Protein AF-A0A7J9JN46-F1 (afdb_monomer_lite)

Secondary structure (DSSP, 8-state):
---HHHHHHHHHHHHHHTT------PPP---------------------HHHHHHHHHHHHHHHHHHHHHHHHHHHHHHHHHHHHHHHHHTTT-HHHHHHHHHHHHHHHHHHHHHHHHHHHHHHHHHHHHHHHHHHHHHHHHHHS---------

Organism: NCBI:txid34283

Structure (mmCIF, N/CA/C/O backbone):
data_AF-A0A7J9JN46-F1
#
_entry.id   AF-A0A7J9JN46-F1
#
loop_
_atom_site.group_PDB
_atom_site.id
_atom_site.type_symbol
_atom_site.label_atom_id
_atom_site.label_alt_id
_atom_site.label_comp_id
_atom_site.label_asym_id
_atom_site.label_entity_id
_atom_site.label_seq_id
_atom_site.pdbx_PDB_ins_code
_atom_site.Cartn_x
_atom_site.Cartn_y
_atom_site.Cartn_z
_atom_site.occupancy
_atom_site.B_iso_or_equiv
_atom_site.auth_seq_id
_atom_site.auth_comp_id
_atom_site.auth_asym_id
_atom_site.auth_atom_id
_atom_site.pdbx_PDB_model_num
ATOM 1 N N . PHE A 1 1 ? 10.343 -1.784 -3.175 1.00 62.03 1 PHE A N 1
ATOM 2 C CA . PHE A 1 1 ? 11.084 -0.578 -3.600 1.00 62.03 1 PHE A CA 1
ATOM 3 C C . PHE A 1 1 ? 11.601 -0.802 -5.003 1.00 62.03 1 PHE A C 1
ATOM 5 O O . PHE A 1 1 ? 12.222 -1.837 -5.223 1.00 62.03 1 PHE A O 1
ATOM 12 N N . LEU A 1 2 ? 11.340 0.151 -5.902 1.00 67.31 2 LEU A N 1
ATOM 13 C CA . LEU A 1 2 ? 11.862 0.176 -7.270 1.00 67.31 2 LEU A CA 1
ATOM 14 C C . LEU A 1 2 ? 13.388 -0.036 -7.283 1.00 67.31 2 LEU A C 1
ATOM 16 O O . LEU A 1 2 ? 14.111 0.588 -6.498 1.00 67.31 2 LEU A O 1
ATOM 20 N N . SER A 1 3 ? 13.901 -0.898 -8.163 1.00 71.38 3 SER A N 1
ATOM 21 C CA . SER A 1 3 ? 15.342 -1.159 -8.301 1.00 71.38 3 SER A CA 1
ATOM 22 C C . SER A 1 3 ? 16.070 -0.014 -9.024 1.00 71.38 3 SER A C 1
ATOM 24 O O . SER A 1 3 ? 16.576 -0.137 -10.143 1.00 71.38 3 SER A O 1
ATOM 26 N N . TYR A 1 4 ? 16.193 1.136 -8.352 1.00 67.88 4 TYR A N 1
ATOM 27 C CA . TYR A 1 4 ? 16.861 2.342 -8.867 1.00 67.88 4 TYR A CA 1
ATOM 28 C C . TYR A 1 4 ? 18.263 2.077 -9.428 1.00 67.88 4 TYR A C 1
ATOM 30 O O . TYR A 1 4 ? 18.712 2.736 -10.368 1.00 67.88 4 TYR A O 1
ATOM 38 N N . LYS A 1 5 ? 18.985 1.115 -8.843 1.00 73.00 5 LYS A N 1
ATOM 39 C CA . LYS A 1 5 ? 20.351 0.760 -9.240 1.00 73.00 5 LYS A CA 1
ATOM 40 C C . LYS A 1 5 ? 20.389 0.071 -10.602 1.00 73.00 5 LYS A C 1
ATOM 42 O O . LYS A 1 5 ? 21.320 0.317 -11.366 1.00 73.00 5 LYS A O 1
ATOM 47 N N . GLU A 1 6 ? 19.421 -0.785 -10.899 1.00 72.12 6 GLU A N 1
ATOM 48 C CA . GLU A 1 6 ? 19.343 -1.513 -12.168 1.00 72.12 6 GLU A CA 1
ATOM 49 C C . GLU A 1 6 ? 18.772 -0.625 -13.267 1.00 72.12 6 GLU A C 1
ATOM 51 O O . GLU A 1 6 ? 19.353 -0.550 -14.352 1.00 72.12 6 GLU A O 1
ATOM 56 N N . LEU A 1 7 ? 17.753 0.169 -12.932 1.00 66.19 7 LEU A N 1
ATOM 57 C CA . LEU A 1 7 ? 17.164 1.148 -13.839 1.00 66.19 7 LEU A CA 1
ATOM 58 C C . LEU A 1 7 ? 18.209 2.188 -14.287 1.00 66.19 7 LEU A C 1
ATOM 60 O O . LEU A 1 7 ? 18.407 2.421 -15.479 1.00 66.19 7 LEU A O 1
ATOM 64 N N . LYS A 1 8 ? 19.019 2.701 -13.349 1.00 71.06 8 LYS A N 1
ATOM 65 C CA . LYS A 1 8 ? 20.142 3.610 -13.646 1.00 71.06 8 LYS A CA 1
ATOM 66 C C . LYS A 1 8 ? 21.248 2.964 -14.490 1.00 71.06 8 LYS A C 1
ATOM 68 O O . LYS A 1 8 ? 21.924 3.670 -15.238 1.00 71.06 8 LYS A O 1
ATOM 73 N N . LYS A 1 9 ? 21.481 1.652 -14.370 1.00 78.31 9 LYS A N 1
ATOM 74 C CA . LYS A 1 9 ? 22.465 0.937 -15.205 1.00 78.31 9 LYS A CA 1
ATOM 75 C C . LYS A 1 9 ? 21.981 0.817 -16.650 1.00 78.31 9 LYS A C 1
ATOM 77 O O . LYS A 1 9 ? 22.775 1.082 -17.548 1.00 78.31 9 LYS A O 1
ATOM 82 N N . LYS A 1 10 ? 20.707 0.471 -16.868 1.00 70.00 10 LYS A N 1
ATOM 83 C CA . LYS A 1 10 ? 20.133 0.359 -18.219 1.00 70.00 10 LYS A CA 1
ATOM 84 C C . LYS A 1 10 ? 20.049 1.713 -18.935 1.00 70.00 10 LYS A C 1
ATOM 86 O O . LYS A 1 10 ? 20.456 1.792 -20.088 1.00 70.00 10 LYS A O 1
ATOM 91 N N . VAL A 1 11 ? 19.686 2.797 -18.237 1.00 68.25 11 VAL A N 1
ATOM 92 C CA . VAL A 1 11 ? 19.711 4.163 -18.814 1.00 68.25 11 VAL A CA 1
ATOM 93 C C . VAL A 1 11 ? 21.103 4.537 -19.335 1.00 68.25 11 VAL A C 1
ATOM 95 O O . VAL A 1 11 ? 21.240 5.060 -20.438 1.00 68.25 11 VAL A O 1
ATOM 98 N N . LYS A 1 12 ? 22.163 4.228 -18.577 1.00 72.94 12 LYS A N 1
ATOM 99 C CA . LYS A 1 12 ? 23.545 4.484 -19.019 1.00 72.94 12 LYS A CA 1
ATOM 100 C C . LYS A 1 12 ? 23.944 3.670 -20.250 1.00 72.94 12 LYS A C 1
ATOM 102 O O . LYS A 1 12 ? 24.799 4.117 -21.009 1.00 72.94 12 LYS A O 1
ATOM 107 N N . LEU A 1 13 ? 23.374 2.478 -20.421 1.00 70.38 13 LEU A N 1
ATOM 108 C CA . LEU A 1 13 ? 23.650 1.619 -21.569 1.00 70.38 13 LEU A CA 1
ATOM 109 C C . LEU A 1 13 ? 23.009 2.190 -22.841 1.00 70.38 13 LEU A C 1
ATOM 111 O O . LEU A 1 13 ? 23.685 2.303 -23.858 1.00 70.38 13 LEU A O 1
ATOM 115 N N . ILE A 1 14 ? 21.760 2.650 -22.745 1.00 65.56 14 ILE A N 1
ATOM 116 C CA . ILE A 1 14 ? 21.040 3.301 -23.850 1.00 65.56 14 ILE A CA 1
ATOM 117 C C . ILE A 1 14 ? 21.750 4.593 -24.279 1.00 65.56 14 ILE A C 1
ATOM 119 O O . ILE A 1 14 ? 22.048 4.768 -25.456 1.00 65.56 14 ILE A O 1
ATOM 123 N N . GLN A 1 15 ? 22.143 5.444 -23.322 1.00 64.81 15 GLN A N 1
ATOM 124 C CA . GLN A 1 15 ? 22.879 6.690 -23.600 1.00 64.81 15 GLN A CA 1
ATOM 125 C C . GLN A 1 15 ? 24.253 6.467 -24.250 1.00 64.81 15 GLN A C 1
ATOM 127 O O . GLN A 1 15 ? 24.748 7.320 -24.985 1.00 64.81 15 GLN A O 1
ATOM 132 N N . ARG A 1 16 ? 24.902 5.334 -23.960 1.00 60.44 16 ARG A N 1
ATOM 133 C CA . ARG A 1 16 ? 26.186 4.972 -24.569 1.00 60.44 16 ARG A CA 1
ATOM 134 C C . ARG A 1 16 ? 26.002 4.474 -26.003 1.00 60.44 16 ARG A C 1
ATOM 136 O O . ARG A 1 16 ? 26.798 4.833 -26.864 1.00 60.44 16 ARG A O 1
ATOM 143 N N . ASN A 1 17 ? 24.946 3.705 -26.258 1.00 52.53 17 ASN A N 1
ATOM 144 C CA . ASN A 1 17 ? 24.658 3.136 -27.574 1.00 52.53 17 ASN A CA 1
ATOM 145 C C . ASN A 1 17 ? 24.091 4.176 -28.561 1.00 52.53 17 ASN A C 1
ATOM 147 O O . ASN A 1 17 ? 24.304 4.053 -29.764 1.00 52.53 17 ASN A O 1
ATOM 151 N N . SER A 1 18 ? 23.463 5.255 -28.077 1.00 53.22 18 SER A N 1
ATOM 152 C CA . SER A 1 18 ? 23.028 6.382 -28.919 1.00 53.22 18 SER A CA 1
ATOM 153 C C . SER A 1 18 ? 24.181 7.242 -29.474 1.00 53.22 18 SER A C 1
ATOM 155 O O . SER A 1 18 ? 23.956 8.064 -30.359 1.00 53.22 18 SER A O 1
ATOM 157 N N . GLY A 1 19 ? 25.415 7.078 -28.974 1.00 49.00 19 GLY A N 1
ATOM 158 C CA . GLY A 1 19 ? 26.597 7.850 -29.391 1.00 49.00 19 GLY A CA 1
ATOM 159 C C . GLY A 1 19 ? 27.365 7.298 -30.603 1.00 49.00 19 GLY A C 1
ATOM 160 O O . GLY A 1 19 ? 28.250 7.981 -31.113 1.00 49.00 19 GLY A O 1
ATOM 161 N N . GLU A 1 20 ? 27.044 6.091 -31.085 1.00 43.91 20 GLU A N 1
ATOM 162 C CA . GLU A 1 20 ? 27.795 5.376 -32.136 1.00 43.91 20 GLU A CA 1
ATOM 163 C C . GLU A 1 20 ? 27.039 5.256 -33.479 1.00 43.91 20 GLU A C 1
ATOM 165 O O . GLU A 1 20 ? 27.216 4.283 -34.208 1.00 43.91 20 GLU A O 1
ATOM 170 N N . ARG A 1 21 ? 26.202 6.228 -33.874 1.00 45.25 21 ARG A N 1
ATOM 171 C CA . ARG A 1 21 ? 25.723 6.308 -35.273 1.00 45.25 21 ARG A CA 1
ATOM 172 C C . ARG A 1 21 ? 26.673 7.194 -36.097 1.00 45.25 21 ARG A C 1
ATOM 174 O O . ARG A 1 21 ? 26.535 8.417 -36.066 1.00 45.25 21 ARG A O 1
ATOM 181 N N . PRO A 1 22 ? 27.649 6.638 -36.849 1.00 39.06 22 PRO A N 1
ATOM 182 C CA . PRO A 1 22 ? 28.461 7.437 -37.752 1.00 39.06 22 PRO A CA 1
ATOM 183 C C . PRO A 1 22 ? 27.581 7.923 -38.906 1.00 39.06 22 PRO A C 1
ATOM 185 O O . PRO A 1 22 ? 27.092 7.133 -39.714 1.00 39.06 22 PRO A O 1
ATOM 188 N N . ASN A 1 23 ? 27.400 9.241 -38.987 1.00 38.59 23 ASN A N 1
ATOM 189 C CA . ASN A 1 23 ? 26.796 9.935 -40.120 1.00 38.59 23 ASN A CA 1
ATOM 190 C C . ASN A 1 23 ? 27.503 9.541 -41.431 1.00 38.59 23 ASN A C 1
ATOM 192 O O . ASN A 1 23 ? 28.513 10.139 -41.814 1.00 38.59 23 ASN A O 1
ATOM 196 N N . LYS A 1 24 ? 26.964 8.559 -42.161 1.00 38.09 24 LYS A N 1
ATOM 197 C CA . LYS A 1 24 ? 27.296 8.372 -43.575 1.00 38.09 24 LYS A CA 1
ATOM 198 C C . LYS A 1 24 ? 26.599 9.479 -44.357 1.00 38.09 24 LYS A C 1
ATOM 200 O O . LYS A 1 24 ? 25.428 9.374 -44.700 1.00 38.09 24 LYS A O 1
ATOM 205 N N . ARG A 1 25 ? 27.351 10.550 -44.625 1.00 40.19 25 ARG A N 1
ATOM 206 C CA . ARG A 1 25 ? 27.027 11.565 -45.634 1.00 40.19 25 ARG A CA 1
ATOM 207 C C . ARG A 1 25 ? 26.686 10.861 -46.953 1.00 40.19 25 ARG A C 1
ATOM 209 O O . ARG A 1 25 ? 27.590 10.363 -47.624 1.00 40.19 25 ARG A O 1
ATOM 216 N N . LEU A 1 26 ? 25.406 10.825 -47.318 1.00 35.16 26 LEU A N 1
ATOM 217 C CA . LEU A 1 26 ? 24.988 10.496 -48.676 1.00 35.16 26 LEU A CA 1
ATOM 218 C C . LEU A 1 26 ? 25.370 11.671 -49.582 1.00 35.16 26 LEU A C 1
ATOM 220 O O . LEU A 1 26 ? 24.941 12.804 -49.375 1.00 35.16 26 LEU A O 1
ATOM 224 N N . ARG A 1 27 ? 26.236 11.392 -50.557 1.00 38.06 27 ARG A N 1
ATOM 225 C CA . ARG A 1 27 ? 26.534 12.298 -51.666 1.00 38.06 27 ARG A CA 1
ATOM 226 C C . ARG A 1 27 ? 25.302 12.353 -52.568 1.00 38.06 27 ARG A C 1
ATOM 228 O O . ARG A 1 27 ? 24.852 11.312 -53.034 1.00 38.06 27 ARG A O 1
ATOM 235 N N . LEU A 1 28 ? 24.773 13.556 -52.772 1.00 35.25 28 LEU A N 1
ATOM 236 C CA . LEU A 1 28 ? 23.698 13.841 -53.716 1.00 35.25 28 LEU A CA 1
ATOM 237 C C . LEU A 1 28 ? 24.311 13.919 -55.123 1.00 35.25 28 LEU A C 1
ATOM 239 O O . LEU A 1 28 ? 25.160 14.779 -55.355 1.00 35.25 28 LEU A O 1
ATOM 243 N N . ASP A 1 29 ? 23.896 13.040 -56.032 1.00 32.25 29 ASP A N 1
ATOM 244 C CA . ASP A 1 29 ? 24.018 13.267 -57.473 1.00 32.25 29 ASP A CA 1
ATOM 245 C C . ASP A 1 29 ? 22.597 13.317 -58.047 1.00 32.25 29 ASP A C 1
ATOM 247 O O . ASP A 1 29 ? 21.764 12.460 -57.745 1.00 32.25 29 ASP A O 1
ATOM 251 N N . GLN A 1 30 ? 22.294 14.395 -58.764 1.00 44.31 30 GLN A N 1
ATOM 252 C CA . GLN A 1 30 ? 20.977 14.703 -59.314 1.00 44.31 30 GLN A CA 1
ATOM 253 C C . GLN A 1 30 ? 20.947 14.264 -60.780 1.00 44.31 30 GLN A C 1
ATOM 255 O O . GLN A 1 30 ? 21.710 14.817 -61.565 1.00 44.31 30 GLN A O 1
ATOM 260 N N . ASN A 1 31 ? 20.040 13.359 -61.173 1.00 36.12 31 ASN A N 1
ATOM 261 C CA . ASN A 1 31 ? 19.143 13.606 -62.315 1.00 36.12 31 ASN A CA 1
ATOM 262 C C . ASN A 1 31 ? 18.185 12.453 -62.648 1.00 36.12 31 ASN A C 1
ATOM 264 O O . ASN A 1 31 ? 18.569 11.288 -62.639 1.00 36.12 31 ASN A O 1
ATOM 268 N N . SER A 1 32 ? 16.990 12.872 -63.092 1.00 38.22 32 SER A N 1
ATOM 269 C CA . SER A 1 32 ? 15.921 12.147 -63.810 1.00 38.22 32 SER A CA 1
ATOM 270 C C . SER A 1 32 ? 15.299 10.964 -63.055 1.00 38.22 32 SER A C 1
ATOM 2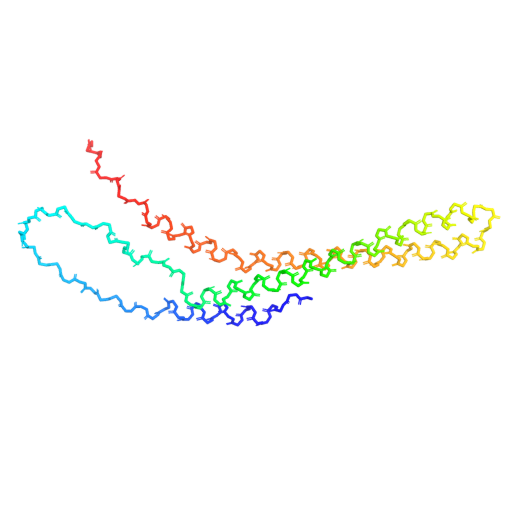72 O O . SER A 1 32 ? 15.966 9.982 -62.777 1.00 38.22 32 SER A O 1
ATOM 274 N N . GLY A 1 33 ? 14.031 10.975 -62.653 1.00 40.16 33 GLY A N 1
ATOM 275 C CA . GLY A 1 33 ? 12.864 11.523 -63.334 1.00 40.16 33 GLY A CA 1
ATOM 276 C C . GLY A 1 33 ? 12.063 10.351 -63.887 1.00 40.16 33 GLY A C 1
ATOM 277 O O . GLY A 1 33 ? 12.292 9.982 -65.026 1.00 40.16 33 GLY A O 1
ATOM 278 N N . ASP A 1 34 ? 11.185 9.760 -63.074 1.00 29.38 34 ASP A N 1
ATOM 279 C CA . ASP A 1 34 ? 9.935 9.160 -63.546 1.00 29.38 34 ASP A CA 1
ATOM 280 C C . ASP A 1 34 ? 9.029 8.776 -62.372 1.00 29.38 34 ASP A C 1
ATOM 282 O O . ASP A 1 34 ? 9.485 8.341 -61.313 1.00 29.38 34 ASP A O 1
ATOM 286 N N . VAL A 1 35 ? 7.731 8.992 -62.563 1.00 41.62 35 VAL A N 1
ATOM 287 C CA . VAL A 1 35 ? 6.675 8.752 -61.579 1.00 41.62 35 VAL A CA 1
ATOM 288 C C . VAL A 1 35 ? 6.168 7.326 -61.769 1.00 41.62 35 VAL A C 1
ATOM 290 O O . VAL A 1 35 ? 5.568 7.02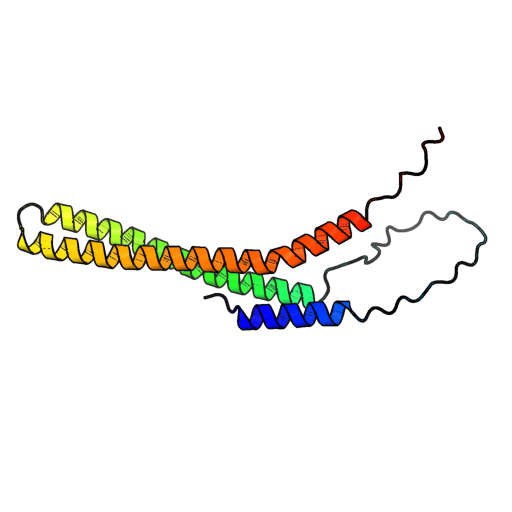1 -62.796 1.00 41.62 35 VAL A O 1
ATOM 293 N N . VAL A 1 36 ? 6.346 6.463 -60.766 1.00 32.03 36 VAL A N 1
ATOM 294 C CA . VAL A 1 36 ? 5.615 5.193 -60.667 1.00 32.03 36 VAL A CA 1
ATOM 295 C C . VAL A 1 36 ? 4.925 5.140 -59.310 1.00 32.03 36 VAL A C 1
ATOM 297 O O . VAL A 1 36 ? 5.555 5.241 -58.261 1.00 32.03 36 VAL A O 1
ATOM 300 N N . TYR A 1 37 ? 3.601 5.040 -59.368 1.00 40.50 37 TYR A N 1
ATOM 301 C CA . TYR A 1 37 ? 2.703 4.846 -58.240 1.00 40.50 37 TYR A CA 1
ATOM 302 C C . TYR A 1 37 ? 2.821 3.379 -57.813 1.00 40.50 37 TYR A C 1
ATOM 304 O O . TYR A 1 37 ? 2.243 2.515 -58.468 1.00 40.50 37 TYR A O 1
ATOM 312 N N . ASP A 1 38 ? 3.599 3.078 -56.772 1.00 32.59 38 ASP A N 1
ATOM 313 C CA . ASP A 1 38 ? 3.609 1.733 -56.200 1.00 32.59 38 ASP A CA 1
ATOM 314 C C . ASP A 1 38 ? 3.932 1.731 -54.703 1.00 32.59 38 ASP A C 1
ATOM 316 O O . ASP A 1 38 ? 4.856 2.402 -54.249 1.00 32.59 38 ASP A O 1
ATOM 320 N N . GLY A 1 39 ? 3.133 0.947 -53.977 1.00 34.75 39 GLY A N 1
ATOM 321 C CA . GLY A 1 39 ? 3.385 0.435 -52.636 1.00 34.75 39 GLY A CA 1
ATOM 322 C C . GLY A 1 39 ? 3.635 1.456 -51.529 1.00 34.75 39 GLY A C 1
ATOM 323 O O . GLY A 1 39 ? 4.710 2.044 -51.435 1.00 34.75 39 GLY A O 1
ATOM 324 N N . TYR A 1 40 ? 2.707 1.530 -50.569 1.00 37.75 40 TYR A N 1
ATOM 325 C CA . TYR A 1 40 ? 3.031 1.907 -49.191 1.00 37.75 40 TYR A CA 1
ATOM 326 C C . TYR A 1 40 ? 4.113 0.954 -48.659 1.00 37.75 40 TYR A C 1
ATOM 328 O O . TYR A 1 40 ? 3.829 -0.045 -48.002 1.00 37.75 40 TYR A O 1
ATOM 336 N N . ASN A 1 41 ? 5.371 1.253 -48.964 1.00 38.41 41 ASN A N 1
ATOM 337 C CA . ASN A 1 41 ? 6.492 0.776 -48.192 1.00 38.41 41 ASN A CA 1
ATOM 338 C C . ASN A 1 41 ? 6.347 1.468 -46.844 1.00 38.41 41 ASN A C 1
ATOM 340 O O . ASN A 1 41 ? 6.617 2.663 -46.716 1.00 38.41 41 ASN A O 1
ATOM 344 N N . VAL A 1 42 ? 5.854 0.712 -45.862 1.00 44.81 42 VAL A N 1
ATOM 345 C CA . VAL A 1 42 ? 6.033 1.001 -44.442 1.00 44.81 42 VAL A CA 1
ATOM 346 C C . VAL A 1 42 ? 7.543 1.004 -44.225 1.00 44.81 42 VAL A C 1
ATOM 348 O O . VAL A 1 42 ? 8.155 -0.017 -43.926 1.00 44.81 42 VAL A O 1
ATOM 351 N N . GLY A 1 43 ? 8.154 2.145 -44.539 1.00 37.38 43 GLY A N 1
ATOM 352 C CA . GLY A 1 43 ? 9.546 2.430 -44.290 1.00 37.38 43 GLY A CA 1
ATOM 353 C C . GLY A 1 43 ? 9.712 2.435 -42.789 1.00 37.38 43 GLY A C 1
ATOM 354 O O . GLY A 1 43 ? 9.329 3.396 -42.129 1.00 37.38 43 GLY A O 1
ATOM 355 N N . ASP A 1 44 ? 10.211 1.309 -42.296 1.00 49.06 44 ASP A N 1
ATOM 356 C CA . ASP A 1 44 ? 10.828 1.107 -40.997 1.00 49.06 44 ASP A CA 1
ATOM 357 C C . ASP A 1 44 ? 11.641 2.355 -40.620 1.00 49.06 44 ASP A C 1
ATOM 359 O O . ASP A 1 44 ? 12.722 2.621 -41.149 1.00 49.06 44 ASP A O 1
ATOM 363 N N . GLY A 1 45 ? 11.024 3.200 -39.802 1.00 42.41 45 GLY A N 1
ATOM 364 C CA . GLY A 1 45 ? 11.445 4.567 -39.548 1.00 42.41 45 GLY A CA 1
ATOM 365 C C . GLY A 1 45 ? 11.196 4.893 -38.091 1.00 42.41 45 GLY A C 1
ATOM 366 O O . GLY A 1 45 ? 10.250 5.601 -37.767 1.00 42.41 45 GLY A O 1
ATOM 367 N N . ASP A 1 46 ? 12.078 4.343 -37.257 1.00 51.84 46 ASP A N 1
ATOM 368 C CA . ASP A 1 46 ? 12.188 4.518 -35.803 1.00 51.84 46 ASP A CA 1
ATOM 369 C C . ASP A 1 46 ? 11.173 3.721 -34.964 1.00 51.84 46 ASP A C 1
ATOM 371 O O . ASP A 1 46 ? 10.516 4.225 -34.055 1.00 51.84 46 ASP A O 1
ATOM 375 N N . GLY A 1 47 ? 11.080 2.416 -35.243 1.00 51.34 47 GLY A N 1
ATOM 376 C CA . GLY A 1 47 ? 10.670 1.460 -34.218 1.00 51.34 47 GLY A CA 1
ATOM 377 C C . GLY A 1 47 ? 11.679 1.503 -33.068 1.00 51.34 47 GLY A C 1
ATOM 378 O O . GLY A 1 47 ? 12.883 1.393 -33.301 1.00 51.34 47 GLY A O 1
ATOM 379 N N . MET A 1 48 ? 11.182 1.705 -31.847 1.00 58.44 48 MET A N 1
ATOM 380 C CA . MET A 1 48 ? 11.958 1.752 -30.604 1.00 58.44 48 MET A CA 1
ATOM 381 C C . MET A 1 48 ? 13.093 0.716 -30.600 1.00 58.44 48 MET A C 1
ATOM 383 O O . MET A 1 48 ? 12.875 -0.455 -30.923 1.00 58.44 48 MET A O 1
ATOM 387 N N . SER A 1 49 ? 14.314 1.134 -30.252 1.00 73.81 49 SER A N 1
ATOM 388 C CA . SER A 1 49 ? 15.467 0.227 -30.238 1.00 73.81 49 SER A CA 1
ATOM 389 C C . SER A 1 49 ? 15.240 -0.934 -29.266 1.00 73.81 49 SER A C 1
ATOM 391 O O . SER A 1 49 ? 14.448 -0.851 -28.319 1.00 73.81 49 SER A O 1
ATOM 393 N N . ARG A 1 50 ? 15.940 -2.053 -29.484 1.00 78.00 50 ARG A N 1
ATOM 394 C CA . ARG A 1 50 ? 15.799 -3.230 -28.617 1.00 78.00 50 ARG A CA 1
ATOM 395 C C . ARG A 1 50 ? 16.144 -2.888 -27.168 1.00 78.00 50 ARG A C 1
ATOM 397 O O . ARG A 1 50 ? 15.466 -3.331 -26.253 1.00 78.00 50 ARG A O 1
ATOM 404 N N . GLU A 1 51 ? 17.148 -2.041 -26.970 1.00 74.38 51 GLU A N 1
ATOM 405 C CA . GLU A 1 51 ? 17.580 -1.563 -25.661 1.00 74.38 51 GLU A CA 1
ATOM 406 C C . GLU A 1 51 ? 16.520 -0.689 -24.979 1.00 74.38 51 GLU A C 1
ATOM 408 O O . GLU A 1 51 ? 16.323 -0.796 -23.769 1.00 74.38 51 GLU A O 1
ATOM 413 N N . GLU A 1 52 ? 15.831 0.157 -25.744 1.00 71.19 52 GLU A N 1
ATOM 414 C CA . GLU A 1 52 ? 14.726 0.986 -25.260 1.00 71.19 52 GLU A CA 1
ATOM 415 C C . GLU A 1 52 ? 13.494 0.142 -24.901 1.00 71.19 52 GLU A C 1
ATOM 417 O O . GLU A 1 52 ? 12.905 0.346 -23.839 1.00 71.19 52 GLU A O 1
ATOM 422 N N . THR A 1 53 ? 13.162 -0.861 -25.717 1.00 75.44 53 THR A N 1
ATOM 423 C CA . THR A 1 53 ? 12.085 -1.826 -25.432 1.00 75.44 53 THR A CA 1
ATOM 424 C C . THR A 1 53 ? 12.401 -2.647 -24.174 1.00 75.44 53 THR A C 1
ATOM 426 O O . THR A 1 53 ? 11.571 -2.769 -23.277 1.00 75.44 53 THR A O 1
ATOM 429 N N . ASP A 1 54 ? 13.641 -3.130 -24.035 1.00 81.25 54 ASP A N 1
ATOM 430 C CA . ASP A 1 54 ? 14.120 -3.859 -22.851 1.00 81.25 54 ASP A CA 1
ATOM 431 C C . ASP A 1 54 ? 14.143 -2.996 -21.576 1.00 81.25 54 ASP A C 1
ATOM 433 O O . ASP A 1 54 ? 14.165 -3.524 -20.455 1.00 81.25 54 ASP A O 1
ATOM 437 N N . PHE A 1 55 ? 14.232 -1.672 -21.721 1.00 79.25 55 PHE A N 1
ATOM 438 C CA . PHE A 1 55 ? 14.114 -0.733 -20.613 1.00 79.25 55 PHE A CA 1
ATOM 439 C C . PHE A 1 55 ? 12.655 -0.481 -20.239 1.00 79.25 55 PHE A C 1
ATOM 441 O O . PHE A 1 55 ? 12.359 -0.506 -19.046 1.00 79.25 55 PHE A O 1
ATOM 448 N N . LEU A 1 56 ? 11.766 -0.276 -21.217 1.00 78.50 56 LEU A N 1
ATOM 449 C CA . LEU A 1 56 ? 10.336 -0.110 -20.955 1.00 78.50 56 LEU A CA 1
ATOM 450 C C . LEU A 1 56 ? 9.741 -1.334 -20.273 1.00 78.50 56 LEU A C 1
ATOM 452 O O . LEU A 1 56 ? 9.103 -1.164 -19.245 1.00 78.50 56 LEU A O 1
ATOM 456 N N . ASN A 1 57 ? 10.029 -2.540 -20.767 1.00 82.44 57 ASN A N 1
ATOM 457 C CA . ASN A 1 57 ? 9.534 -3.771 -20.148 1.00 82.44 57 ASN A CA 1
ATOM 458 C C . ASN A 1 57 ? 10.006 -3.883 -18.689 1.00 82.44 57 ASN A C 1
ATOM 460 O O . ASN A 1 57 ? 9.216 -4.158 -17.799 1.00 82.44 57 ASN A O 1
ATOM 464 N N . LEU A 1 58 ? 11.280 -3.568 -18.407 1.00 83.69 58 LEU A N 1
ATOM 465 C CA . LEU A 1 58 ? 11.784 -3.572 -17.026 1.00 83.69 58 LEU A CA 1
ATOM 466 C C . LEU A 1 58 ? 11.104 -2.505 -16.152 1.00 83.69 58 LEU A C 1
ATOM 468 O O . LEU A 1 58 ? 10.894 -2.724 -14.961 1.00 83.69 58 LEU A O 1
ATOM 472 N N . LEU A 1 59 ? 10.831 -1.328 -16.715 1.00 81.25 59 LEU A N 1
ATOM 473 C CA . LEU A 1 59 ? 10.141 -0.254 -16.009 1.00 81.25 59 LEU A CA 1
ATOM 474 C C . LEU A 1 59 ? 8.690 -0.645 -15.708 1.00 81.25 59 LEU A C 1
ATOM 476 O O . LEU A 1 59 ? 8.227 -0.400 -14.600 1.00 81.25 59 LEU A O 1
ATOM 480 N N . GLU A 1 60 ? 8.005 -1.252 -16.673 1.00 82.69 60 GLU A N 1
ATOM 481 C CA . GLU A 1 60 ? 6.634 -1.742 -16.554 1.00 82.69 60 GLU A CA 1
ATOM 482 C C . GLU A 1 60 ? 6.533 -2.854 -15.506 1.00 82.69 60 GLU A C 1
ATOM 484 O O . GLU A 1 60 ? 5.747 -2.714 -14.572 1.00 82.69 60 GLU A O 1
ATOM 489 N N . ASP A 1 61 ? 7.409 -3.862 -15.560 1.00 85.38 61 ASP A N 1
ATOM 490 C CA . ASP A 1 61 ? 7.470 -4.949 -14.572 1.00 85.38 61 ASP A CA 1
ATOM 491 C C . ASP A 1 61 ? 7.666 -4.409 -13.142 1.00 85.38 61 ASP A C 1
ATOM 493 O O . ASP A 1 61 ? 7.018 -4.829 -12.177 1.00 85.38 61 ASP A O 1
ATOM 497 N N . GLU A 1 62 ? 8.582 -3.451 -12.975 1.00 85.44 62 GLU A N 1
ATOM 498 C CA . GLU A 1 62 ? 8.852 -2.865 -11.665 1.00 85.44 62 GLU A CA 1
ATOM 499 C C . GLU A 1 62 ? 7.710 -1.951 -11.181 1.00 85.44 62 GLU A C 1
ATOM 501 O O . GLU A 1 62 ? 7.462 -1.881 -9.971 1.00 85.44 62 GLU A O 1
ATOM 506 N N . LEU A 1 63 ? 6.998 -1.280 -12.097 1.00 83.19 63 LEU A N 1
ATOM 507 C CA . LEU A 1 63 ? 5.796 -0.502 -11.790 1.00 83.19 63 LEU A CA 1
ATOM 508 C C . LEU A 1 63 ? 4.637 -1.401 -11.375 1.00 83.19 63 LEU A C 1
ATOM 510 O O . LEU A 1 63 ? 3.996 -1.129 -10.360 1.00 83.19 63 LEU A O 1
ATOM 514 N N . GLU A 1 64 ? 4.391 -2.480 -12.112 1.00 86.75 64 GLU A N 1
ATOM 515 C CA . GLU A 1 64 ? 3.343 -3.450 -11.808 1.00 86.75 64 GLU A CA 1
ATOM 516 C C . GLU A 1 64 ? 3.564 -4.073 -10.428 1.00 86.75 64 GLU A C 1
ATOM 518 O O . GLU A 1 64 ? 2.658 -4.102 -9.594 1.00 86.75 64 GLU A O 1
ATOM 523 N N . LYS A 1 65 ? 4.800 -4.476 -10.128 1.00 88.19 65 LYS A N 1
ATOM 524 C CA . LYS A 1 65 ? 5.179 -5.006 -8.815 1.00 88.19 65 LYS A CA 1
ATOM 525 C C . LYS A 1 65 ? 4.956 -4.003 -7.683 1.00 88.19 65 LYS A C 1
ATOM 527 O O . LYS A 1 65 ? 4.469 -4.375 -6.614 1.00 88.19 65 LYS A O 1
ATOM 532 N N . PHE A 1 66 ? 5.340 -2.740 -7.879 1.00 85.62 66 PHE A N 1
ATOM 533 C CA . PHE A 1 66 ? 5.108 -1.686 -6.887 1.00 85.62 66 PHE A CA 1
ATOM 534 C C . PHE A 1 66 ? 3.609 -1.432 -6.675 1.00 85.62 66 PHE A C 1
ATOM 536 O O . PHE A 1 66 ? 3.178 -1.361 -5.524 1.00 85.62 66 PHE A O 1
ATOM 543 N N . ASN A 1 67 ? 2.841 -1.327 -7.762 1.00 85.62 67 ASN A N 1
ATOM 544 C CA . ASN A 1 67 ? 1.403 -1.071 -7.729 1.00 85.62 67 ASN A CA 1
ATOM 545 C C . ASN A 1 67 ? 0.653 -2.214 -7.046 1.00 85.62 67 ASN A C 1
ATOM 547 O O . ASN A 1 67 ? -0.170 -1.958 -6.174 1.0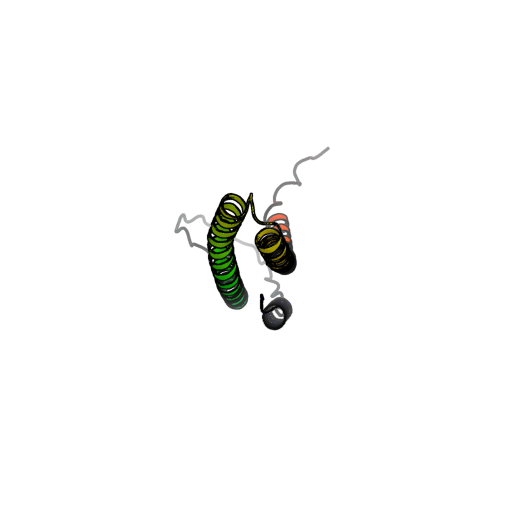0 85.62 67 ASN A O 1
ATOM 551 N N . THR A 1 68 ? 0.993 -3.460 -7.380 1.00 92.00 68 THR A N 1
ATOM 552 C CA . THR A 1 68 ? 0.415 -4.657 -6.754 1.00 92.00 68 THR A CA 1
ATOM 553 C C . THR A 1 68 ? 0.624 -4.623 -5.244 1.00 92.00 68 THR A C 1
ATOM 555 O O . THR A 1 68 ? -0.337 -4.686 -4.485 1.00 92.00 68 THR A O 1
ATOM 558 N N . PHE A 1 69 ? 1.864 -4.398 -4.795 1.00 90.50 69 PHE A N 1
ATOM 559 C CA . PHE A 1 69 ? 2.162 -4.274 -3.367 1.00 90.50 69 PHE A CA 1
ATOM 560 C C . PHE A 1 69 ? 1.392 -3.126 -2.694 1.00 90.50 69 PHE A C 1
ATOM 562 O O . PHE A 1 69 ? 0.951 -3.265 -1.555 1.00 90.50 69 PHE A O 1
ATOM 569 N N . PHE A 1 70 ? 1.265 -1.975 -3.364 1.00 90.06 70 PHE A N 1
ATOM 570 C CA . PHE A 1 70 ? 0.558 -0.825 -2.802 1.00 90.06 70 PHE A CA 1
ATOM 571 C C . PHE A 1 70 ? -0.931 -1.122 -2.611 1.00 90.06 70 PHE A C 1
ATOM 573 O O . PHE A 1 70 ? -1.446 -0.880 -1.524 1.00 90.06 70 PHE A O 1
ATOM 580 N N . VAL A 1 71 ? -1.592 -1.680 -3.630 1.00 91.19 71 VAL A N 1
ATOM 581 C CA . VAL A 1 71 ? -3.021 -2.022 -3.583 1.00 91.19 71 VAL A CA 1
ATOM 582 C C . VAL A 1 71 ? -3.291 -3.078 -2.514 1.00 91.19 71 VAL A C 1
ATOM 584 O O . VAL A 1 71 ? -4.167 -2.880 -1.679 1.00 91.19 71 VAL A O 1
ATOM 587 N N . GLU A 1 72 ? -2.489 -4.145 -2.459 1.00 94.56 72 GLU A N 1
ATOM 588 C CA . GLU A 1 72 ? -2.620 -5.174 -1.418 1.00 94.56 72 GLU A CA 1
ATOM 589 C C . GLU A 1 72 ? -2.513 -4.570 -0.006 1.00 94.56 72 GLU A C 1
ATOM 591 O O . GLU A 1 72 ? -3.305 -4.891 0.883 1.00 94.56 72 GLU A O 1
ATOM 596 N N . LYS A 1 73 ? -1.564 -3.649 0.211 1.00 93.44 73 LYS A N 1
ATOM 597 C CA . LYS A 1 73 ? -1.412 -2.977 1.509 1.00 93.44 73 LYS A CA 1
ATOM 598 C C . LYS A 1 73 ? -2.517 -1.977 1.818 1.00 93.44 73 LYS A C 1
ATOM 600 O O . LYS A 1 73 ? -2.929 -1.881 2.972 1.00 93.44 73 LYS A O 1
ATOM 605 N N . GLU A 1 74 ? -3.014 -1.257 0.822 1.00 93.00 74 GLU A N 1
ATOM 606 C CA . GLU A 1 74 ? -4.159 -0.364 0.983 1.00 93.00 74 GLU A CA 1
ATOM 607 C C . GLU A 1 74 ? -5.410 -1.143 1.417 1.00 93.00 74 GLU A C 1
ATOM 609 O O . GLU A 1 74 ? -6.096 -0.739 2.360 1.00 93.00 74 GLU A O 1
ATOM 614 N N . GLU A 1 75 ? -5.667 -2.302 0.809 1.00 95.62 75 GLU A N 1
ATOM 615 C CA . GLU A 1 75 ? -6.784 -3.174 1.179 1.00 95.62 75 GLU A CA 1
ATOM 616 C C . GLU A 1 75 ? -6.671 -3.690 2.623 1.00 95.62 75 GLU A C 1
ATOM 618 O O . GLU A 1 75 ? -7.640 -3.600 3.387 1.00 95.62 75 GLU A O 1
ATOM 623 N N . GLU A 1 76 ? -5.488 -4.158 3.042 1.00 96.25 76 GLU A N 1
ATOM 624 C CA . GLU A 1 76 ? -5.226 -4.546 4.438 1.00 96.25 76 GLU A CA 1
ATOM 625 C C . GLU A 1 76 ? -5.539 -3.398 5.415 1.00 96.25 76 GLU A C 1
ATOM 627 O O . GLU A 1 76 ? -6.140 -3.601 6.478 1.00 96.25 76 GLU A O 1
ATOM 632 N N . TYR A 1 77 ? -5.161 -2.172 5.056 1.00 96.62 77 TYR A N 1
ATOM 633 C CA . TYR A 1 77 ? -5.369 -0.995 5.891 1.00 96.62 77 TYR A CA 1
ATOM 634 C C . TYR A 1 77 ? -6.834 -0.562 5.968 1.00 96.62 77 TYR A C 1
ATOM 636 O O . TYR A 1 77 ? -7.288 -0.154 7.040 1.00 96.62 77 TYR A O 1
ATOM 644 N N . ILE A 1 78 ? -7.611 -0.715 4.892 1.00 95.94 78 ILE A N 1
ATOM 645 C CA . ILE A 1 78 ? -9.064 -0.484 4.916 1.00 95.94 78 ILE A CA 1
ATOM 646 C C . ILE A 1 78 ? -9.740 -1.422 5.922 1.00 95.94 78 ILE A C 1
ATOM 648 O O . ILE A 1 78 ? -10.617 -0.994 6.681 1.00 95.94 78 ILE A O 1
ATOM 652 N N . ILE A 1 79 ? -9.332 -2.692 5.950 1.00 97.81 79 ILE A N 1
ATOM 653 C CA . ILE A 1 79 ? -9.866 -3.683 6.893 1.00 97.81 79 ILE A CA 1
ATOM 654 C C . ILE A 1 79 ? -9.480 -3.299 8.327 1.00 97.81 79 ILE A C 1
ATOM 656 O O . ILE A 1 79 ? -10.350 -3.179 9.190 1.00 97.81 79 ILE A O 1
ATOM 660 N N . ARG A 1 80 ? -8.199 -3.007 8.576 1.00 97.44 80 ARG A N 1
ATOM 661 C CA . ARG A 1 80 ? -7.708 -2.641 9.914 1.00 97.44 80 ARG A CA 1
ATOM 662 C C . ARG A 1 80 ? -8.330 -1.350 10.449 1.00 97.44 80 ARG A C 1
ATOM 664 O O . ARG A 1 80 ? -8.604 -1.255 11.645 1.00 97.44 80 ARG A O 1
ATOM 671 N N . LEU A 1 81 ? -8.608 -0.376 9.582 1.00 96.88 81 LEU A N 1
ATOM 672 C CA . LEU A 1 81 ? -9.325 0.843 9.956 1.00 96.88 81 LEU A CA 1
ATOM 673 C C . LEU A 1 81 ? -10.746 0.531 10.442 1.00 96.88 81 LEU A C 1
ATOM 675 O O . LEU A 1 81 ? -11.162 1.070 11.470 1.00 96.88 81 LEU A O 1
ATOM 679 N N . LYS A 1 82 ? -11.475 -0.346 9.739 1.00 97.06 82 LYS A N 1
ATOM 680 C CA . LYS A 1 82 ? -12.812 -0.790 10.166 1.00 97.06 82 LYS A CA 1
ATOM 681 C C . LYS A 1 82 ? -12.755 -1.503 11.518 1.00 97.06 82 LYS A C 1
ATOM 683 O O . LYS A 1 82 ? -13.514 -1.150 12.416 1.00 97.06 82 LYS A O 1
ATOM 688 N N . ASP A 1 83 ? -11.804 -2.416 11.704 1.00 97.06 83 ASP A N 1
ATOM 689 C CA . ASP A 1 83 ? -11.627 -3.126 12.977 1.00 97.06 83 ASP A CA 1
ATOM 690 C C . ASP A 1 83 ? -11.320 -2.167 14.139 1.00 97.06 83 ASP A C 1
ATOM 692 O O . ASP A 1 83 ? -11.871 -2.300 15.236 1.00 97.06 83 ASP A O 1
ATOM 696 N N . LEU A 1 84 ? -10.465 -1.163 13.915 1.00 96.56 84 LEU A N 1
ATOM 697 C CA . LEU A 1 84 ? -10.163 -0.137 14.915 1.00 96.56 84 LEU A CA 1
ATOM 698 C C . LEU A 1 84 ? -11.397 0.707 15.259 1.00 96.56 84 LEU A C 1
ATOM 700 O O . LEU A 1 84 ? -11.637 0.964 16.440 1.00 96.56 84 LEU A O 1
ATOM 704 N N . GLN A 1 85 ? -12.203 1.100 14.270 1.00 95.69 85 GLN A N 1
ATOM 705 C CA . GLN A 1 85 ? -13.457 1.830 14.496 1.00 95.69 85 GLN A CA 1
ATOM 706 C C . GLN A 1 85 ? -14.448 1.014 15.338 1.00 95.69 85 GLN A C 1
ATOM 708 O O . GLN A 1 85 ? -15.009 1.532 16.310 1.00 95.69 85 GLN A O 1
ATOM 713 N N . ASP A 1 86 ? -14.602 -0.273 15.030 1.00 96.00 86 ASP A N 1
ATOM 714 C CA . ASP A 1 86 ? -15.451 -1.1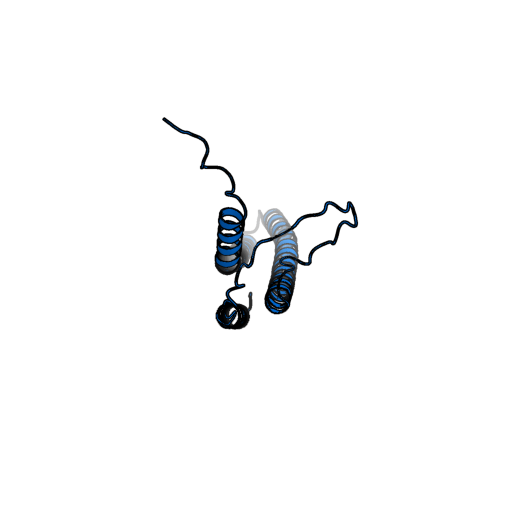89 15.793 1.00 96.00 86 ASP A CA 1
ATOM 715 C C . ASP A 1 86 ? -14.956 -1.366 17.231 1.00 96.00 86 ASP A C 1
ATOM 717 O O . ASP A 1 86 ? -15.748 -1.384 18.179 1.00 96.00 86 ASP A O 1
ATOM 721 N N . ASN A 1 87 ? -13.640 -1.470 17.422 1.00 94.69 87 ASN A N 1
ATOM 722 C CA . ASN A 1 87 ? -13.040 -1.585 18.748 1.00 94.69 87 ASN A CA 1
ATOM 723 C C . ASN A 1 87 ? -13.257 -0.317 19.580 1.00 94.69 87 ASN A C 1
ATOM 725 O O . ASN A 1 87 ? -13.631 -0.422 20.751 1.00 94.69 87 ASN A O 1
ATOM 729 N N . VAL A 1 88 ? -13.113 0.872 18.981 1.00 94.31 88 VAL A N 1
ATOM 730 C CA . VAL A 1 88 ? -13.453 2.149 19.633 1.00 94.31 88 VAL A CA 1
ATOM 731 C C . VAL A 1 88 ? -14.924 2.166 20.052 1.00 94.31 88 VAL A C 1
ATOM 733 O O . VAL A 1 88 ? -15.237 2.555 21.177 1.00 94.31 88 VAL A O 1
ATOM 736 N N . ALA A 1 89 ? -15.837 1.717 19.185 1.00 92.88 89 ALA A N 1
ATOM 737 C CA . ALA A 1 89 ? -17.263 1.684 19.498 1.00 92.88 89 ALA A CA 1
ATOM 738 C C . ALA A 1 89 ? -17.593 0.745 20.673 1.00 92.88 89 ALA A C 1
ATOM 740 O O . ALA A 1 89 ? -18.438 1.087 21.501 1.00 92.88 89 ALA A O 1
ATOM 741 N N . LYS A 1 90 ? -16.905 -0.402 20.775 1.00 91.62 90 LYS A N 1
ATOM 742 C CA . LYS A 1 90 ? -17.087 -1.412 21.837 1.00 91.62 90 LYS A CA 1
ATOM 743 C C . LYS A 1 90 ? -16.447 -1.032 23.176 1.00 91.62 90 LYS A C 1
ATOM 745 O O . LYS A 1 90 ? -16.843 -1.567 24.208 1.00 91.62 90 LYS A O 1
ATOM 750 N N . ALA A 1 91 ? -15.440 -0.162 23.178 1.00 91.62 91 ALA A N 1
ATOM 751 C CA . ALA A 1 91 ? -14.662 0.177 24.370 1.00 91.62 91 ALA A CA 1
ATOM 752 C C . ALA A 1 91 ? -15.101 1.469 25.078 1.00 91.62 91 ALA A C 1
ATOM 754 O O . ALA A 1 91 ? -14.451 1.860 26.044 1.00 91.62 91 ALA A O 1
ATOM 755 N N . LYS A 1 92 ? -16.195 2.109 24.636 1.00 81.69 92 LYS A N 1
ATOM 756 C CA . LYS A 1 92 ? -16.659 3.423 25.128 1.00 81.69 92 LYS A CA 1
ATOM 757 C C . LYS A 1 92 ? -16.752 3.554 26.652 1.00 81.69 92 LYS A C 1
ATOM 759 O O . LYS A 1 92 ? -16.505 4.640 27.160 1.00 81.69 92 LYS A O 1
ATOM 764 N N . ASP A 1 93 ? -17.037 2.462 27.357 1.00 87.25 93 ASP A N 1
ATOM 765 C CA . ASP A 1 93 ? -17.238 2.463 28.811 1.00 87.25 93 ASP A CA 1
ATOM 766 C C . ASP A 1 93 ? -16.016 1.946 29.602 1.00 87.25 93 ASP A C 1
ATOM 768 O O . ASP A 1 93 ? -16.116 1.659 30.793 1.00 87.25 93 ASP A O 1
ATOM 772 N N . SER A 1 94 ? -14.858 1.763 28.954 1.00 91.88 94 SER A N 1
ATOM 773 C CA . SER A 1 94 ? -13.661 1.185 29.578 1.00 91.88 94 SER A CA 1
ATOM 774 C C . SER A 1 94 ? -12.392 1.957 29.221 1.00 91.88 94 SER A C 1
ATOM 776 O O . SER A 1 94 ? -11.794 1.753 28.162 1.00 91.88 94 SER A O 1
ATOM 778 N N . ASP A 1 95 ? -11.927 2.784 30.158 1.00 87.62 95 ASP A N 1
ATOM 779 C CA . ASP A 1 95 ? -10.719 3.603 29.999 1.00 87.62 95 ASP A CA 1
ATOM 780 C C . ASP A 1 95 ? -9.460 2.769 29.712 1.00 87.62 95 ASP A C 1
ATOM 782 O O . ASP A 1 95 ? -8.644 3.1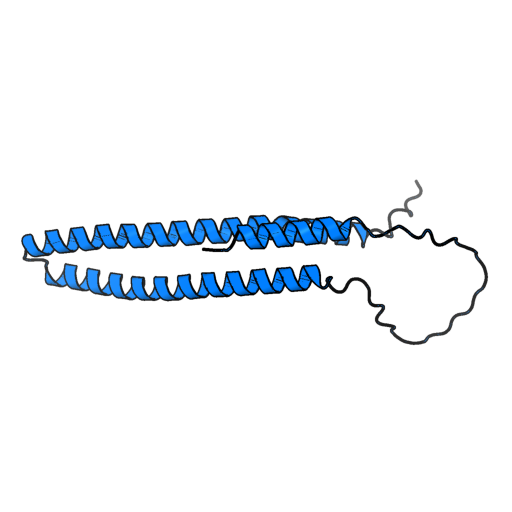32 28.864 1.00 87.62 95 ASP A O 1
ATOM 786 N N . GLU A 1 96 ? -9.320 1.607 30.352 1.00 90.25 96 GLU A N 1
ATOM 787 C CA . GLU A 1 96 ? -8.189 0.698 30.136 1.00 90.25 96 GLU A CA 1
ATOM 788 C C . GLU A 1 96 ? -8.153 0.153 28.696 1.00 90.25 96 GLU A C 1
ATOM 790 O O . GLU A 1 96 ? -7.110 0.184 28.034 1.00 90.25 96 GLU A O 1
ATOM 795 N N . LYS A 1 97 ? -9.304 -0.280 28.160 1.00 90.62 97 LYS A N 1
ATOM 796 C CA . LYS A 1 97 ? -9.414 -0.722 26.759 1.00 90.62 97 LYS A CA 1
ATOM 797 C C . LYS A 1 97 ? -9.180 0.435 25.792 1.00 90.62 97 LYS A C 1
ATOM 799 O O . LYS A 1 97 ? -8.517 0.250 24.771 1.00 90.62 97 LYS A O 1
ATOM 804 N N . MET A 1 98 ? -9.668 1.628 26.127 1.00 93.19 98 MET A N 1
ATOM 805 C CA . MET A 1 98 ? -9.468 2.832 25.324 1.00 93.19 98 MET A CA 1
ATOM 806 C C . MET A 1 98 ? -7.994 3.225 25.205 1.00 93.19 98 MET A C 1
ATOM 808 O O . MET A 1 98 ? -7.570 3.625 24.123 1.00 93.19 98 MET A O 1
ATOM 812 N N . ILE A 1 99 ? -7.190 3.081 26.265 1.00 94.19 99 ILE A N 1
ATOM 813 C CA . ILE A 1 99 ? -5.741 3.342 26.205 1.00 94.19 99 ILE A CA 1
ATOM 814 C C . ILE A 1 99 ? -5.062 2.408 25.197 1.00 94.19 99 ILE A C 1
ATOM 816 O O . ILE A 1 99 ? -4.267 2.869 24.375 1.00 94.19 99 ILE A O 1
ATOM 820 N N . LYS A 1 100 ? -5.404 1.115 25.215 1.00 94.88 100 LYS A N 1
ATOM 821 C CA . LYS A 1 100 ? -4.841 0.139 24.274 1.00 94.88 100 LYS A CA 1
ATOM 822 C C . LYS A 1 100 ? -5.223 0.464 22.828 1.00 94.88 100 LYS A C 1
ATOM 824 O O . LYS A 1 100 ? -4.349 0.543 21.975 1.00 94.88 100 LYS A O 1
ATOM 829 N N . ILE A 1 101 ? -6.499 0.753 22.578 1.00 95.25 101 ILE A N 1
ATOM 830 C CA . ILE A 1 101 ? -6.988 1.093 21.234 1.00 95.25 101 ILE A CA 1
ATOM 831 C C . ILE A 1 101 ? -6.329 2.370 20.705 1.00 95.25 101 ILE A C 1
ATOM 833 O O . ILE A 1 101 ? -5.967 2.437 19.536 1.00 95.25 101 ILE A O 1
ATOM 837 N N . ARG A 1 102 ? -6.119 3.384 21.554 1.00 95.25 102 ARG A N 1
ATOM 838 C CA . ARG A 1 102 ? -5.401 4.605 21.153 1.00 95.25 102 ARG A CA 1
ATOM 839 C C . ARG A 1 102 ? -3.968 4.312 20.720 1.00 95.25 102 ARG A C 1
ATOM 841 O O . ARG A 1 102 ? -3.515 4.909 19.750 1.00 95.25 102 ARG A O 1
ATOM 848 N N . LYS A 1 103 ? -3.272 3.401 21.407 1.00 96.81 103 LYS A N 1
ATOM 849 C CA . LYS A 1 103 ? -1.939 2.958 20.985 1.00 96.81 103 LYS A CA 1
ATOM 850 C C . LYS A 1 103 ? -2.002 2.279 19.617 1.00 96.81 103 LYS A C 1
ATOM 852 O O . LYS A 1 103 ? -1.261 2.674 18.725 1.00 96.81 103 LYS A O 1
ATOM 857 N N . ASP A 1 104 ? -2.938 1.351 19.434 1.00 96.88 104 ASP A N 1
ATOM 858 C CA . ASP A 1 104 ? -3.101 0.628 18.169 1.00 96.88 104 ASP A CA 1
ATOM 859 C C . ASP A 1 104 ? -3.432 1.580 16.998 1.00 96.88 104 ASP A C 1
ATOM 861 O O . ASP A 1 104 ? -2.961 1.369 15.882 1.00 96.88 104 ASP A O 1
ATOM 865 N N . ILE A 1 105 ? -4.185 2.661 17.248 1.00 97.06 105 ILE A N 1
ATOM 866 C CA . ILE A 1 105 ? -4.455 3.728 16.266 1.00 97.06 105 ILE A CA 1
ATOM 867 C C . ILE A 1 105 ? -3.176 4.485 15.890 1.00 97.06 105 ILE A C 1
ATOM 869 O O . ILE A 1 105 ? -2.965 4.768 14.713 1.00 97.06 105 ILE A O 1
ATOM 873 N N . VAL A 1 106 ? -2.331 4.836 16.865 1.00 97.69 106 VAL A N 1
ATOM 874 C CA . VAL A 1 106 ? -1.069 5.549 16.602 1.00 97.69 106 VAL A CA 1
ATOM 875 C C . VAL A 1 106 ? -0.097 4.662 15.826 1.00 97.69 106 VAL A C 1
ATOM 877 O O . VAL A 1 106 ? 0.496 5.126 14.853 1.00 97.69 106 VAL A O 1
ATOM 880 N N . ASP A 1 107 ? 0.019 3.389 16.205 1.00 97.38 107 ASP A N 1
ATOM 881 C CA . ASP A 1 107 ? 0.861 2.414 15.506 1.00 97.38 107 ASP A CA 1
ATOM 882 C C . ASP A 1 107 ? 0.372 2.227 14.057 1.00 97.38 107 ASP A C 1
ATOM 884 O O . ASP A 1 107 ? 1.156 2.340 13.113 1.00 97.38 107 ASP A O 1
ATOM 888 N N . PHE A 1 108 ? -0.942 2.066 13.863 1.00 97.56 108 PHE A N 1
ATOM 889 C CA . PHE A 1 108 ? -1.557 1.988 12.537 1.00 97.56 108 PHE A CA 1
ATOM 890 C C . PHE A 1 108 ? -1.331 3.257 11.700 1.00 97.56 108 PHE A C 1
ATOM 892 O O . PHE A 1 108 ? -1.006 3.172 10.519 1.00 97.56 108 PHE A O 1
ATOM 899 N N . HIS A 1 109 ? -1.445 4.445 12.296 1.00 96.75 109 HIS A N 1
ATOM 900 C CA . HIS A 1 109 ? -1.142 5.693 11.596 1.00 96.75 109 HIS A CA 1
ATOM 901 C C . HIS A 1 109 ? 0.325 5.757 11.147 1.00 96.75 109 HIS A C 1
ATOM 903 O O . HIS A 1 109 ? 0.602 6.183 10.027 1.00 96.75 109 HIS A O 1
ATOM 909 N N . GLY A 1 110 ? 1.262 5.287 11.976 1.00 96.75 110 GLY A N 1
ATOM 910 C CA . GLY A 1 110 ? 2.668 5.169 11.589 1.00 96.75 110 GLY A CA 1
ATOM 911 C C . GLY A 1 110 ? 2.860 4.271 10.363 1.00 96.75 110 GLY A C 1
ATOM 912 O O . GLY A 1 110 ? 3.567 4.643 9.427 1.00 96.75 110 GLY A O 1
ATOM 913 N N . GLU A 1 111 ? 2.179 3.125 10.330 1.00 95.31 111 GLU A N 1
ATOM 914 C CA . GLU A 1 111 ? 2.176 2.207 9.184 1.00 95.31 111 GLU A CA 1
ATOM 915 C C . GLU A 1 111 ? 1.598 2.857 7.903 1.00 95.31 111 GLU A C 1
ATOM 917 O O . GLU A 1 111 ? 2.170 2.696 6.819 1.00 95.31 111 GLU A O 1
ATOM 922 N N . MET A 1 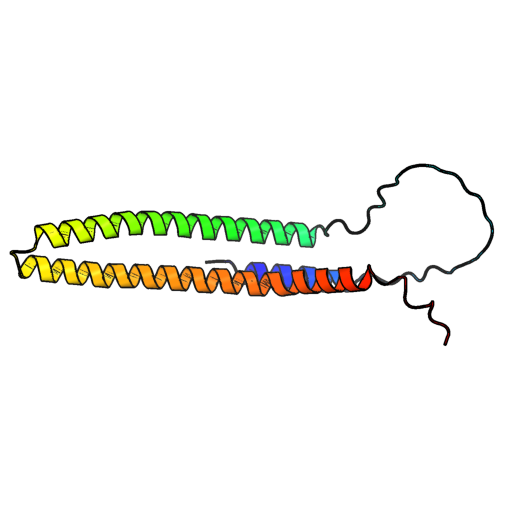112 ? 0.522 3.648 8.020 1.00 94.31 112 MET A N 1
ATOM 923 C CA . MET A 1 112 ? -0.080 4.411 6.910 1.00 94.31 112 MET A CA 1
ATOM 924 C C . MET A 1 112 ? 0.883 5.457 6.335 1.00 94.31 112 MET A C 1
ATOM 926 O O . MET A 1 112 ? 1.087 5.517 5.123 1.00 94.31 112 MET A O 1
ATOM 930 N N . VAL A 1 113 ? 1.507 6.261 7.203 1.00 95.12 113 VAL A N 1
ATOM 931 C CA . VAL A 1 113 ? 2.451 7.318 6.796 1.00 95.12 113 VAL A CA 1
ATOM 932 C C . VAL A 1 113 ? 3.673 6.720 6.097 1.00 95.12 113 VAL A C 1
ATOM 934 O O . VAL A 1 113 ? 4.178 7.280 5.123 1.00 95.12 113 VAL A O 1
ATOM 937 N N . LEU A 1 114 ? 4.149 5.557 6.550 1.00 93.12 114 LEU A N 1
ATOM 938 C CA . LEU A 1 114 ? 5.240 4.849 5.880 1.00 93.12 114 LEU A CA 1
ATOM 939 C C . LEU A 1 114 ? 4.851 4.385 4.470 1.00 93.12 114 LEU A C 1
ATOM 941 O O . LEU A 1 114 ? 5.681 4.480 3.564 1.00 93.12 114 LEU A O 1
ATOM 945 N N . LEU A 1 115 ? 3.613 3.918 4.267 1.00 91.62 115 LEU A N 1
ATOM 946 C CA . LEU A 1 115 ? 3.113 3.528 2.945 1.00 91.62 115 LEU A CA 1
ATOM 947 C C . LEU A 1 115 ? 2.929 4.739 2.014 1.00 91.62 115 LEU A C 1
ATOM 949 O O . LEU A 1 115 ? 3.257 4.653 0.831 1.00 91.62 115 LEU A O 1
ATOM 953 N N . GLU A 1 116 ? 2.482 5.881 2.538 1.00 90.75 116 GLU A N 1
ATOM 954 C CA . GLU A 1 116 ? 2.402 7.141 1.786 1.00 90.75 116 GLU A CA 1
ATOM 955 C C . GLU A 1 116 ? 3.794 7.632 1.363 1.00 90.75 116 GLU A C 1
ATOM 957 O O . GLU A 1 116 ? 4.033 7.958 0.201 1.00 90.75 116 GLU A O 1
ATOM 962 N N . ASN A 1 117 ? 4.762 7.613 2.280 1.00 90.25 117 ASN A N 1
ATOM 963 C CA . ASN A 1 117 ? 6.142 7.958 1.947 1.00 90.25 117 ASN A CA 1
ATOM 964 C C . ASN A 1 117 ? 6.735 6.977 0.921 1.00 90.25 117 ASN A C 1
ATOM 966 O O . ASN A 1 117 ? 7.465 7.374 0.010 1.00 90.25 117 ASN A O 1
ATOM 970 N N . TYR A 1 118 ? 6.397 5.690 1.036 1.00 89.25 118 TYR A N 1
ATOM 971 C CA . TYR A 1 118 ? 6.762 4.685 0.046 1.00 89.25 118 TYR A CA 1
ATOM 972 C C . TYR A 1 118 ? 6.199 5.039 -1.335 1.00 89.25 118 TYR A C 1
ATOM 974 O O . TYR A 1 118 ? 6.969 5.090 -2.295 1.00 89.25 118 TYR A O 1
ATOM 982 N N . SER A 1 119 ? 4.903 5.324 -1.467 1.00 86.19 119 SER A N 1
ATOM 983 C CA . SER A 1 119 ? 4.309 5.654 -2.767 1.00 86.19 119 SER A CA 1
ATOM 984 C C . SER A 1 119 ? 4.894 6.943 -3.346 1.00 86.19 119 SER A C 1
ATOM 986 O O . SER A 1 119 ? 5.343 6.934 -4.492 1.00 86.19 119 SER A O 1
ATOM 988 N N . ALA A 1 120 ? 5.017 8.008 -2.550 1.00 84.00 120 ALA A N 1
ATOM 989 C CA . ALA A 1 120 ? 5.579 9.286 -2.985 1.00 84.00 120 ALA A CA 1
ATOM 990 C C . ALA A 1 120 ? 7.000 9.143 -3.560 1.00 84.00 120 ALA A C 1
ATOM 992 O O . ALA A 1 120 ? 7.305 9.684 -4.631 1.00 84.00 120 ALA A O 1
ATOM 993 N N . LEU A 1 121 ? 7.865 8.376 -2.886 1.00 81.94 121 LEU A N 1
ATOM 994 C CA . LEU A 1 121 ? 9.231 8.125 -3.349 1.00 81.94 121 LEU A CA 1
ATOM 995 C C . LEU A 1 121 ? 9.259 7.290 -4.633 1.00 81.94 121 LEU A C 1
ATOM 997 O O . LEU A 1 121 ? 10.025 7.614 -5.539 1.00 81.94 121 LEU A O 1
ATOM 1001 N N . ASN A 1 122 ? 8.436 6.241 -4.739 1.00 82.12 122 ASN A N 1
ATOM 1002 C CA . ASN A 1 122 ? 8.403 5.392 -5.936 1.00 82.12 122 ASN A CA 1
ATOM 1003 C C . ASN A 1 122 ? 7.800 6.125 -7.149 1.00 82.12 122 ASN A C 1
ATOM 1005 O O . ASN A 1 122 ? 8.354 6.026 -8.246 1.00 82.12 122 ASN A O 1
ATOM 1009 N N . TYR A 1 123 ? 6.755 6.937 -6.967 1.00 80.06 123 TYR A N 1
ATOM 1010 C CA . TYR A 1 123 ? 6.215 7.778 -8.038 1.00 80.06 123 TYR A CA 1
ATOM 1011 C C . TYR A 1 123 ? 7.243 8.810 -8.507 1.00 80.06 123 TYR A C 1
ATOM 1013 O O . TYR A 1 123 ? 7.571 8.850 -9.692 1.00 80.06 123 TYR A O 1
ATOM 1021 N N . THR A 1 124 ? 7.825 9.590 -7.591 1.00 76.94 124 THR A N 1
ATOM 1022 C CA . THR A 1 124 ? 8.847 10.600 -7.934 1.00 76.94 124 THR A CA 1
ATOM 1023 C C . THR A 1 124 ? 10.044 9.973 -8.644 1.00 76.94 124 THR A C 1
ATOM 1025 O O . THR A 1 124 ? 10.543 10.501 -9.639 1.00 76.94 124 THR A O 1
ATOM 1028 N N . GLY A 1 125 ? 10.489 8.816 -8.154 1.00 72.69 125 GLY A N 1
ATOM 1029 C CA . GLY A 1 125 ? 11.558 8.049 -8.762 1.00 72.69 125 GLY A CA 1
ATOM 1030 C C . GLY A 1 125 ? 11.265 7.644 -10.199 1.00 72.69 125 GLY A C 1
ATOM 1031 O O . GLY A 1 125 ? 12.109 7.841 -11.067 1.00 72.69 125 GLY A O 1
ATOM 1032 N N . THR A 1 126 ? 10.055 7.153 -10.459 1.00 70.75 126 THR A N 1
ATOM 1033 C CA . THR A 1 126 ? 9.588 6.794 -11.805 1.00 70.75 126 THR A CA 1
ATOM 1034 C C . THR A 1 126 ? 9.596 8.005 -12.740 1.00 70.75 126 THR A C 1
ATOM 1036 O O . THR A 1 126 ? 10.177 7.938 -13.825 1.00 70.75 126 THR A O 1
ATOM 1039 N N . TYR A 1 127 ? 9.039 9.143 -12.309 1.00 71.50 127 TYR A N 1
ATOM 1040 C CA . TYR A 1 127 ? 9.044 10.379 -13.101 1.00 71.50 127 TYR A CA 1
ATOM 1041 C C . TYR A 1 127 ? 10.465 10.829 -13.463 1.00 71.50 127 TYR A C 1
ATOM 1043 O O . TYR A 1 127 ? 10.718 11.205 -14.607 1.00 71.50 127 TYR A O 1
ATOM 1051 N N . ALA A 1 128 ? 11.418 10.729 -12.532 1.00 70.44 128 ALA A N 1
ATOM 1052 C CA . ALA A 1 128 ? 12.812 11.095 -12.784 1.00 70.44 128 ALA A CA 1
ATOM 1053 C C . ALA A 1 128 ? 13.473 10.258 -13.898 1.00 70.44 128 ALA A C 1
ATOM 1055 O O . ALA A 1 128 ? 14.363 10.759 -14.587 1.00 70.44 128 ALA A O 1
ATOM 1056 N N . PHE A 1 129 ? 13.041 9.009 -14.103 1.00 68.12 129 PHE A N 1
ATOM 1057 C CA . PHE A 1 129 ? 13.527 8.172 -15.204 1.00 68.12 129 PHE A CA 1
ATOM 1058 C C . PHE A 1 129 ? 12.751 8.357 -16.500 1.00 68.12 129 PHE A C 1
ATOM 1060 O O . PHE A 1 129 ? 13.342 8.181 -17.560 1.00 68.12 129 PHE A O 1
ATOM 1067 N N . LEU A 1 130 ? 11.471 8.722 -16.434 1.00 69.44 130 LEU A N 1
ATOM 1068 C CA . LEU A 1 130 ? 10.627 8.931 -17.610 1.00 69.44 130 LEU A CA 1
ATOM 1069 C C . LEU A 1 130 ? 10.919 10.276 -18.304 1.00 69.44 130 LEU A C 1
ATOM 1071 O O . LEU A 1 130 ? 10.881 10.364 -19.529 1.00 69.44 130 LEU A O 1
ATOM 1075 N N . ILE A 1 131 ? 11.269 11.318 -17.536 1.00 72.69 131 ILE A N 1
ATOM 1076 C CA . ILE A 1 131 ? 11.523 12.682 -18.038 1.00 72.69 131 ILE A CA 1
ATOM 1077 C C . ILE A 1 131 ? 12.568 12.739 -19.172 1.00 72.69 131 ILE A C 1
ATOM 1079 O O . ILE A 1 131 ? 12.290 13.393 -20.176 1.00 72.69 131 ILE A O 1
ATOM 1083 N N . PRO A 1 132 ? 13.740 12.077 -19.085 1.00 66.69 132 PRO A N 1
ATOM 1084 C CA . PRO A 1 132 ? 14.710 12.061 -20.179 1.00 66.69 132 PRO A CA 1
ATOM 1085 C C . PRO A 1 132 ? 14.164 11.447 -21.473 1.00 66.69 132 PRO A C 1
ATOM 1087 O O . PRO A 1 132 ? 14.406 12.002 -22.539 1.00 66.69 132 PRO A O 1
ATOM 1090 N N . TYR A 1 133 ? 13.396 10.352 -21.394 1.00 64.56 133 TYR A N 1
ATOM 1091 C CA . TYR A 1 133 ? 12.782 9.730 -22.577 1.00 64.56 133 TYR A CA 1
ATOM 1092 C C . TYR A 1 133 ? 11.721 10.630 -23.194 1.00 64.56 133 TYR A C 1
ATOM 1094 O O . TYR A 1 133 ? 11.741 10.850 -24.401 1.00 64.56 133 TYR A O 1
ATOM 1102 N N . LEU A 1 134 ? 10.842 11.208 -22.370 1.00 65.31 134 LEU A N 1
ATOM 1103 C CA . LEU A 1 134 ? 9.842 12.165 -22.838 1.00 65.31 134 LEU A CA 1
ATOM 1104 C C . LEU A 1 134 ? 10.514 13.382 -23.484 1.00 65.31 134 LEU A C 1
ATOM 1106 O O . LEU A 1 134 ? 10.110 13.805 -24.560 1.00 65.31 134 LEU A O 1
ATOM 1110 N N . SER A 1 135 ? 11.581 13.911 -22.881 1.00 66.88 135 SER A N 1
ATOM 1111 C CA . SER A 1 135 ? 12.337 15.037 -23.435 1.00 66.88 135 SER A CA 1
ATOM 1112 C C . SER A 1 135 ? 13.024 14.689 -24.760 1.00 66.88 135 SER A C 1
ATOM 1114 O O . SER A 1 135 ? 12.999 15.503 -25.682 1.00 66.88 135 SER A O 1
ATOM 1116 N N . THR A 1 136 ? 13.591 13.489 -24.904 1.00 61.25 136 THR A N 1
ATOM 1117 C CA . THR A 1 136 ? 14.166 13.023 -26.176 1.00 61.25 136 THR A CA 1
ATOM 1118 C C . THR A 1 136 ? 13.090 12.845 -27.251 1.00 61.25 136 THR A C 1
ATOM 1120 O O . THR A 1 136 ? 13.290 13.323 -28.364 1.00 61.25 136 THR A O 1
ATOM 1123 N N . LEU A 1 137 ? 11.925 12.278 -26.916 1.00 59.00 137 LEU A N 1
ATOM 1124 C CA . LEU A 1 137 ? 10.761 12.175 -27.810 1.00 59.00 137 LEU A CA 1
ATOM 1125 C C . LEU A 1 137 ? 10.254 13.552 -28.258 1.00 59.00 137 LEU A C 1
ATOM 1127 O O . LEU A 1 137 ? 10.049 13.781 -29.446 1.00 59.00 137 LEU A O 1
ATOM 1131 N N . PHE A 1 138 ? 10.113 14.509 -27.336 1.00 59.19 138 PHE A N 1
ATOM 1132 C CA . PHE A 1 138 ? 9.722 15.883 -27.668 1.00 59.19 138 PHE A CA 1
ATOM 1133 C C . PHE A 1 138 ? 10.760 16.595 -28.547 1.00 59.19 138 PHE A C 1
ATOM 1135 O O . PHE A 1 138 ? 10.385 17.384 -29.415 1.00 59.19 138 PHE A O 1
ATOM 1142 N N . ASN A 1 139 ? 12.054 16.323 -28.359 1.00 56.28 139 ASN A N 1
ATOM 1143 C CA . ASN A 1 139 ? 13.104 16.852 -29.231 1.00 56.28 139 ASN A CA 1
ATOM 1144 C C . ASN A 1 139 ? 13.091 16.180 -30.611 1.00 56.28 139 ASN A C 1
ATOM 1146 O O . ASN A 1 139 ? 13.219 16.880 -31.608 1.00 56.28 139 ASN A O 1
ATOM 1150 N N . GLN A 1 140 ? 12.869 14.865 -30.700 1.00 54.31 140 GLN A N 1
ATOM 1151 C CA . GLN A 1 140 ? 12.696 14.171 -31.981 1.00 54.31 140 GLN A CA 1
ATOM 1152 C C . GLN A 1 140 ? 11.455 14.674 -32.735 1.00 54.31 140 GLN A C 1
ATOM 1154 O O . GLN A 1 140 ? 11.548 14.944 -33.926 1.00 54.31 140 GLN A O 1
ATOM 1159 N N . ILE A 1 141 ? 10.325 14.907 -32.059 1.00 52.97 141 ILE A N 1
ATOM 1160 C CA . ILE A 1 141 ? 9.105 15.463 -32.675 1.00 52.97 141 ILE A CA 1
ATOM 1161 C C . ILE A 1 141 ? 9.325 16.908 -33.158 1.00 52.97 141 ILE A C 1
ATOM 1163 O O . ILE A 1 141 ? 8.915 17.244 -34.268 1.00 52.97 141 ILE A O 1
ATOM 1167 N N . ASN A 1 142 ? 10.025 17.750 -32.386 1.00 49.06 142 ASN A N 1
ATOM 1168 C CA . ASN A 1 142 ? 10.386 19.110 -32.819 1.00 49.06 142 ASN A CA 1
ATOM 1169 C C . ASN A 1 142 ? 11.445 19.139 -33.938 1.00 49.06 142 ASN A C 1
ATOM 1171 O O . ASN A 1 142 ? 11.576 20.151 -34.622 1.00 49.06 142 ASN A O 1
ATOM 1175 N N . ILE A 1 143 ? 12.184 18.047 -34.153 1.00 48.81 143 ILE A N 1
ATOM 1176 C CA . ILE A 1 143 ? 13.103 17.887 -35.291 1.00 48.81 143 ILE A CA 1
ATOM 1177 C C . ILE A 1 143 ? 12.368 17.306 -36.515 1.00 48.81 143 ILE A C 1
ATOM 1179 O O . ILE A 1 143 ? 12.704 17.648 -37.647 1.00 48.81 143 ILE A O 1
ATOM 1183 N N . CYS A 1 144 ? 11.332 16.487 -36.313 1.00 45.38 144 CYS A N 1
ATOM 1184 C CA . CYS A 1 144 ? 10.562 15.848 -37.386 1.00 45.38 144 CYS A CA 1
ATOM 1185 C C . CYS A 1 144 ? 9.414 16.704 -37.952 1.00 45.38 144 CYS A C 1
ATOM 1187 O O . CYS A 1 144 ? 8.793 16.298 -38.932 1.00 45.38 144 CYS A O 1
ATOM 1189 N N . HIS A 1 145 ? 9.143 17.892 -37.403 1.00 47.41 145 HIS A N 1
ATOM 1190 C CA . HIS A 1 145 ? 8.120 18.794 -37.936 1.00 47.41 145 HIS A CA 1
ATOM 1191 C C . HIS A 1 145 ? 8.620 20.238 -38.040 1.00 47.41 145 HIS A C 1
ATOM 1193 O O . HIS A 1 145 ? 8.256 21.088 -37.239 1.00 47.41 145 HIS A O 1
ATOM 1199 N N . LEU A 1 146 ? 9.428 20.525 -39.067 1.00 42.25 146 LEU A N 1
ATOM 1200 C CA . LEU A 1 146 ? 9.529 21.868 -39.659 1.00 42.25 146 LEU A CA 1
ATOM 1201 C C . LEU A 1 146 ? 10.041 21.829 -41.119 1.00 42.25 146 LEU A C 1
ATOM 1203 O O . LEU A 1 146 ? 11.123 22.327 -41.423 1.00 42.25 146 LEU A O 1
ATOM 1207 N N . PRO A 1 147 ? 9.255 21.312 -42.081 1.00 49.84 147 PRO A N 1
ATOM 1208 C CA . PRO A 1 147 ? 9.243 21.845 -43.432 1.00 49.84 147 PRO A CA 1
ATOM 1209 C C . PRO A 1 147 ? 8.073 22.832 -43.528 1.00 49.84 147 PRO A C 1
ATOM 1211 O O . PRO A 1 147 ? 6.933 22.401 -43.636 1.00 49.84 147 PRO A O 1
ATOM 1214 N N . CYS A 1 148 ? 8.357 24.131 -43.382 1.00 45.53 148 CYS A N 1
ATOM 1215 C CA . CYS A 1 148 ? 7.606 25.284 -43.922 1.00 45.53 148 CYS A CA 1
ATOM 1216 C C . CYS A 1 148 ? 7.882 26.532 -43.070 1.00 45.53 148 CYS A C 1
ATOM 1218 O O . CYS A 1 148 ? 7.060 26.956 -42.265 1.00 45.53 148 CYS A O 1
ATOM 1220 N N . PHE A 1 149 ? 9.043 27.151 -43.273 1.00 39.94 149 PHE A N 1
ATOM 1221 C CA . PHE A 1 149 ? 9.222 28.577 -42.991 1.00 39.94 149 PHE A CA 1
ATOM 1222 C C . PHE A 1 149 ? 10.174 29.174 -44.032 1.00 39.94 149 PHE A C 1
ATOM 1224 O O . PHE A 1 149 ? 11.214 29.721 -43.702 1.00 39.94 149 PHE A O 1
ATOM 1231 N N . ASN A 1 150 ? 9.850 28.983 -45.315 1.00 43.31 150 ASN A N 1
ATOM 1232 C CA . ASN A 1 150 ? 10.596 29.587 -46.423 1.00 43.31 150 ASN A CA 1
ATOM 1233 C C . ASN A 1 150 ? 9.705 30.276 -47.469 1.00 43.31 150 ASN A C 1
ATOM 1235 O O . ASN A 1 150 ? 10.187 30.561 -48.553 1.00 43.31 150 ASN A O 1
ATOM 1239 N N . ASP A 1 151 ? 8.458 30.621 -47.135 1.00 47.00 151 ASP A N 1
ATOM 1240 C CA . ASP A 1 151 ? 7.598 31.424 -48.018 1.00 47.00 151 ASP A CA 1
ATOM 1241 C C . ASP A 1 151 ? 6.963 32.600 -47.265 1.00 47.00 151 ASP A C 1
ATOM 1243 O O . ASP A 1 151 ? 5.750 32.685 -47.089 1.00 47.00 151 ASP A O 1
ATOM 1247 N N . LEU A 1 152 ? 7.793 33.548 -46.828 1.00 36.47 152 LEU A N 1
ATOM 1248 C CA . LEU A 1 152 ? 7.332 34.929 -46.699 1.00 36.47 152 LEU A CA 1
ATOM 1249 C C . LEU A 1 152 ? 8.431 35.877 -47.173 1.00 36.47 152 LEU A C 1
ATOM 1251 O O . LEU A 1 152 ? 9.248 36.376 -46.405 1.00 36.47 152 LEU A O 1
ATOM 1255 N N . HIS A 1 153 ? 8.445 36.071 -48.487 1.00 43.28 153 HIS A N 1
ATOM 1256 C CA . HIS A 1 153 ? 9.123 37.177 -49.138 1.00 43.28 153 HIS A CA 1
ATOM 1257 C C . HIS A 1 153 ? 8.392 38.469 -48.730 1.00 43.28 153 HIS A C 1
ATOM 1259 O O . HIS A 1 153 ? 7.259 38.701 -49.157 1.00 43.28 153 HIS A O 1
ATOM 1265 N N . ILE A 1 154 ? 9.029 39.285 -47.890 1.00 44.53 154 ILE A N 1
ATOM 1266 C CA . ILE A 1 154 ? 8.806 40.736 -47.817 1.00 44.53 154 ILE A CA 1
ATOM 1267 C C . ILE A 1 154 ? 10.153 41.386 -48.094 1.00 44.53 154 ILE A C 1
ATOM 1269 O O . ILE A 1 154 ? 11.129 41.003 -47.410 1.00 44.53 154 ILE A O 1
#

Foldseek 3Di:
DQPLVVLVVLVVVVVVVVVPDPPPPDDDDDDDDDDDDDDPPPPPDDDDDPSRVVSVVSLVVSVVVLVVVLVVVVVVLVVVVVVLVVQCVVCVPPPVSVVVSVVVVVVSVVVVVVSVVVVVVVVVSSCVSVVVVVVVVVVVVVVVDDDDDPPDDD

pLDDT: mean 70.97, std 21.46, range [29.38, 97.81]

InterPro domains:
  IPR004331 SPX domain [PS51382] (1-147)
  IPR031142 SPX domain-containing protein [PTHR45978] (1-126)

Radius of gyration: 28.57 Å; chains: 1; bounding box: 46×46×94 Å

Sequence (154 aa):
FLSYKELKKKVKLIQRNSGERPNKRLRLDQNSGDVVYDGYNVGDGDGMSREETDFLNLLEDELEKFNTFFVEKEEEYIIRLKDLQDNVAKAKDSDEKMIKIRKDIVDFHGEMVLLENYSALNYTGTYAFLIPYLSTLFNQINICHLPCFNDLHI